Protein AF-A0A6C0UKH9-F1 (afdb_monomer_lite)

InterPro domains:
  IPR003779 Alkyl hydroperoxide reductase AhpD/CMD-like [PF02627] (32-115)
  IPR029032 AhpD-like [G3DSA:1.20.1290.10] (15-115)
  IPR029032 AhpD-like [SSF69118] (19-115)

Foldseek 3Di:
DDPPPLLCLQLVCLVDPVNDDPVLVVVCVPPVVVSNVVSVVRSVQQGDDPDHSLRSLLVQLLVCLLVLNLVSVLSSLVSSVSSVNDLVNLVVSLVVSCVVPNDSSSVSSCSSHDD

pLDDT: mean 85.22, std 19.33, range [32.0, 98.5]

Sequence (115 aa):
MTTVDSTEAFAGLFADSDAEPE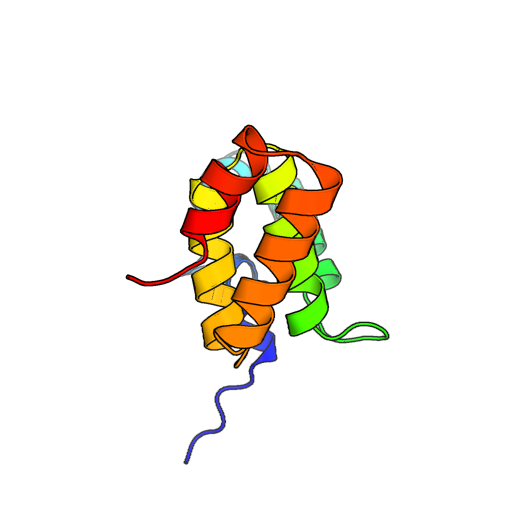FLTKLRAHDPDFADHVAAIARTAGTDDALSAQTKTLITLALDAADGNTNGVKDLAAVARSQGVSEQELAETVKVIANQGGLGKLAVATHALKE

Organism: NCBI:txid60847

Radius of gyration: 14.97 Å; chains: 1; bounding box: 41×32×41 Å

Secondary structure (DSSP, 8-state):
-----TTHHHHTTTT-TTS--HHHHHHHTT-HHHHHHHHHHHHHHHS-SSS-HHHHHHHHHHHHHHHT-HHHHHHHHHHHHHTT--HHHHHHHHHHHHHHHHHHHHHHHGGGS--

Structure (mmCIF, N/CA/C/O backbone):
data_AF-A0A6C0UKH9-F1
#
_entry.id   AF-A0A6C0UKH9-F1
#
loop_
_atom_site.group_PDB
_atom_site.id
_atom_site.type_symbol
_atom_site.label_atom_id
_atom_site.label_alt_id
_atom_site.label_comp_id
_atom_site.label_asym_id
_atom_site.label_entity_id
_atom_site.label_seq_id
_atom_site.pdbx_PDB_ins_code
_atom_site.Cartn_x
_atom_site.Cartn_y
_atom_site.Cartn_z
_atom_site.occupancy
_atom_site.B_iso_or_equiv
_atom_site.auth_seq_id
_atom_site.auth_comp_id
_atom_site.auth_asym_id
_atom_site.auth_atom_id
_atom_site.pdbx_PDB_model_num
ATOM 1 N N . MET A 1 1 ? -24.142 -1.877 -12.378 1.00 33.06 1 MET A N 1
ATOM 2 C CA . MET A 1 1 ? -23.327 -1.658 -11.170 1.00 33.06 1 MET A CA 1
ATOM 3 C C . MET A 1 1 ? -22.099 -2.523 -11.348 1.00 33.06 1 MET A C 1
ATOM 5 O O . MET A 1 1 ? -22.164 -3.717 -11.099 1.00 33.06 1 MET A O 1
ATOM 9 N N . THR A 1 2 ? -21.077 -1.967 -11.990 1.00 32.00 2 THR A N 1
ATOM 10 C CA . THR A 1 2 ? -19.866 -2.700 -12.364 1.00 32.00 2 THR A CA 1
ATOM 11 C C . THR A 1 2 ? -19.072 -2.923 -11.086 1.00 32.00 2 THR A C 1
ATOM 13 O O . THR A 1 2 ? -18.635 -1.960 -10.462 1.00 32.00 2 THR A O 1
ATOM 16 N N . THR A 1 3 ? -18.991 -4.171 -10.638 1.00 34.09 3 THR A N 1
ATOM 17 C CA . THR A 1 3 ? -18.092 -4.584 -9.563 1.00 34.09 3 THR A CA 1
ATOM 18 C C . THR A 1 3 ? -16.679 -4.421 -10.096 1.00 34.09 3 THR A C 1
ATOM 20 O O . THR A 1 3 ? -16.244 -5.220 -10.921 1.00 34.09 3 THR A O 1
ATOM 23 N N . VAL A 1 4 ? -16.016 -3.333 -9.711 1.00 36.47 4 VAL A N 1
ATOM 24 C CA . VAL A 1 4 ? -14.575 -3.196 -9.918 1.00 36.47 4 VAL A CA 1
ATOM 25 C C . VAL A 1 4 ? -13.945 -4.295 -9.074 1.00 36.47 4 VAL A C 1
ATOM 27 O O . VAL A 1 4 ? -14.185 -4.357 -7.868 1.00 36.47 4 VAL A O 1
ATOM 30 N N . ASP A 1 5 ? -13.278 -5.229 -9.738 1.00 41.06 5 ASP A N 1
ATOM 31 C CA . ASP A 1 5 ? -12.639 -6.369 -9.106 1.00 41.06 5 ASP A CA 1
ATOM 32 C C . ASP A 1 5 ? -11.462 -5.856 -8.269 1.00 41.06 5 ASP A C 1
ATOM 34 O O . ASP A 1 5 ? -10.480 -5.327 -8.790 1.00 41.06 5 ASP A O 1
ATOM 38 N N . SER A 1 6 ? -11.585 -5.955 -6.945 1.00 43.78 6 SER A N 1
ATOM 39 C CA . SER A 1 6 ? -10.604 -5.454 -5.978 1.00 43.78 6 SER A CA 1
ATOM 40 C C . SER A 1 6 ? -9.218 -6.102 -6.126 1.00 43.78 6 SER A C 1
ATOM 42 O O . SER A 1 6 ? -8.254 -5.605 -5.539 1.00 43.78 6 SER A O 1
ATOM 44 N N . THR A 1 7 ? -9.095 -7.182 -6.912 1.00 42.56 7 THR A N 1
ATOM 45 C CA . THR A 1 7 ? -7.813 -7.812 -7.267 1.00 42.56 7 THR A CA 1
ATOM 46 C C . THR A 1 7 ? -6.923 -6.929 -8.153 1.00 42.56 7 THR A C 1
ATOM 48 O O . THR A 1 7 ? -5.699 -7.070 -8.105 1.00 42.56 7 THR A O 1
ATOM 51 N N . GLU A 1 8 ? -7.479 -5.958 -8.889 1.00 42.12 8 GLU A N 1
ATOM 52 C CA . GLU A 1 8 ? -6.703 -5.082 -9.782 1.00 42.12 8 GLU A CA 1
ATOM 53 C C . 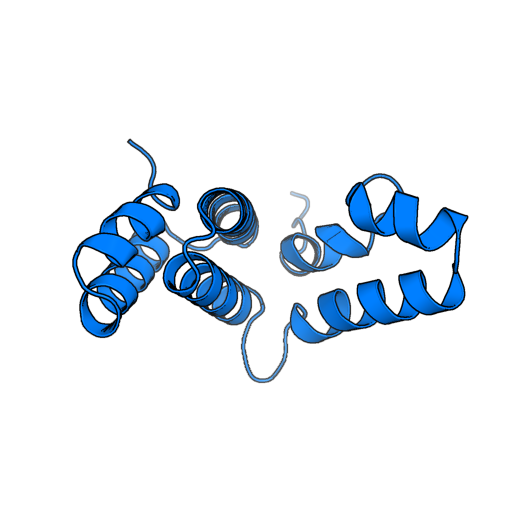GLU A 1 8 ? -5.913 -3.988 -9.056 1.00 42.12 8 GLU A C 1
ATOM 55 O O . GLU A 1 8 ? -5.001 -3.416 -9.629 1.00 42.12 8 GLU A O 1
ATOM 60 N N . ALA A 1 9 ? -6.186 -3.668 -7.794 1.00 46.12 9 ALA A N 1
ATOM 61 C CA . ALA A 1 9 ? -5.611 -2.462 -7.189 1.00 46.12 9 ALA A CA 1
ATOM 62 C C . ALA A 1 9 ? -4.100 -2.548 -6.879 1.00 46.12 9 ALA A C 1
ATOM 64 O O . ALA A 1 9 ? -3.388 -1.558 -7.026 1.00 46.12 9 ALA A O 1
ATOM 65 N N . PHE A 1 10 ? -3.598 -3.715 -6.455 1.00 43.78 10 PHE A N 1
ATOM 66 C CA . PHE A 1 10 ? -2.157 -3.926 -6.219 1.00 43.78 10 PHE A CA 1
ATOM 67 C C . PHE A 1 10 ? -1.487 -4.612 -7.413 1.00 43.78 10 PHE A C 1
ATOM 69 O O . PHE A 1 10 ? -0.357 -4.281 -7.764 1.00 43.78 10 PHE A O 1
ATOM 76 N N . ALA A 1 11 ? -2.198 -5.524 -8.087 1.00 46.59 11 ALA A N 1
ATOM 77 C CA . ALA A 1 11 ? -1.732 -6.087 -9.349 1.00 46.59 11 ALA A CA 1
ATOM 78 C C . ALA A 1 11 ? -1.632 -5.011 -10.443 1.00 46.59 11 ALA A C 1
ATOM 80 O O . ALA A 1 11 ? -0.703 -5.062 -11.236 1.00 46.59 11 ALA A O 1
ATOM 81 N N . GLY A 1 12 ? -2.522 -4.016 -10.453 1.00 46.22 12 GLY A N 1
ATOM 82 C CA . GLY A 1 12 ? -2.629 -2.931 -11.438 1.00 46.22 12 GLY A CA 1
ATOM 83 C C . GLY A 1 12 ? -1.469 -1.947 -11.433 1.00 46.22 12 GLY A C 1
ATOM 84 O O . GLY A 1 12 ? -1.152 -1.403 -12.483 1.00 46.22 12 GLY A O 1
ATOM 85 N N . LEU A 1 13 ? -0.738 -1.834 -10.317 1.00 50.53 13 LEU A N 1
ATOM 86 C CA . LEU A 1 13 ? 0.581 -1.189 -10.291 1.00 50.53 13 LEU A CA 1
ATOM 87 C C . LEU A 1 13 ? 1.584 -1.879 -11.237 1.00 50.53 13 LEU A C 1
ATOM 89 O O . LEU A 1 13 ? 2.624 -1.314 -11.534 1.00 50.53 13 LEU A O 1
ATOM 93 N N . PHE A 1 14 ? 1.304 -3.102 -11.696 1.00 49.84 14 PHE A N 1
ATOM 94 C CA . PHE A 1 14 ? 2.198 -3.917 -12.522 1.00 49.84 14 PHE A CA 1
ATOM 95 C C . PHE A 1 14 ? 1.484 -4.698 -13.640 1.00 49.84 14 PHE A C 1
ATOM 97 O O . PHE A 1 14 ? 2.123 -5.513 -14.311 1.00 49.84 14 PHE A O 1
ATOM 104 N N . ALA A 1 15 ? 0.170 -4.534 -13.813 1.00 43.78 15 ALA A N 1
ATOM 105 C CA . ALA A 1 15 ? -0.648 -5.308 -14.751 1.00 43.78 15 ALA A CA 1
ATOM 106 C C . ALA A 1 15 ? -1.052 -4.497 -15.989 1.00 43.78 15 ALA A C 1
ATOM 108 O O . ALA A 1 15 ? -1.132 -5.083 -17.065 1.00 43.78 15 ALA A O 1
ATOM 109 N N . ASP A 1 16 ? -1.218 -3.177 -15.861 1.00 48.09 16 ASP A N 1
ATOM 110 C CA . ASP A 1 16 ? -1.455 -2.279 -16.993 1.00 48.09 16 ASP A CA 1
ATOM 111 C C . ASP A 1 16 ? -0.138 -1.650 -17.458 1.00 48.09 16 ASP A C 1
ATOM 113 O O . ASP A 1 16 ? 0.541 -0.966 -16.692 1.00 48.09 16 ASP A O 1
ATOM 117 N N . SER A 1 17 ? 0.223 -1.836 -18.732 1.00 43.94 17 SER A N 1
ATOM 118 C CA . SER A 1 17 ? 1.417 -1.202 -19.319 1.00 43.94 17 SER A CA 1
ATOM 119 C C . SER A 1 17 ? 1.328 0.327 -19.346 1.00 43.94 17 SER A C 1
ATOM 121 O O . SER A 1 17 ? 2.356 0.996 -19.355 1.00 43.94 17 SER A O 1
ATOM 123 N N . ASP A 1 18 ? 0.109 0.877 -19.319 1.00 46.44 18 ASP A N 1
ATOM 124 C CA . ASP A 1 18 ? -0.150 2.321 -19.248 1.00 46.44 18 ASP A CA 1
ATOM 125 C C . ASP A 1 18 ? -0.109 2.865 -17.801 1.00 46.44 18 ASP A C 1
ATOM 127 O O . ASP A 1 18 ? -0.075 4.080 -17.600 1.00 46.44 18 ASP A O 1
ATOM 131 N N . ALA A 1 19 ? -0.068 1.980 -16.795 1.00 59.84 19 ALA A N 1
ATOM 132 C CA . ALA A 1 19 ? 0.060 2.293 -15.366 1.00 59.84 19 ALA A CA 1
ATOM 133 C C . ALA A 1 19 ? 1.418 1.853 -14.776 1.00 59.84 19 ALA A C 1
ATOM 135 O O . ALA A 1 19 ? 1.615 1.894 -13.559 1.00 59.84 19 ALA A O 1
ATOM 136 N N . GLU A 1 20 ? 2.357 1.432 -15.629 1.00 69.06 20 GLU A N 1
ATOM 137 C CA . GLU A 1 20 ? 3.659 0.908 -15.223 1.00 69.06 20 GLU A CA 1
ATOM 138 C C . GLU A 1 20 ? 4.505 1.991 -14.509 1.00 69.06 20 GLU A C 1
ATOM 140 O O . GLU A 1 20 ? 4.698 3.090 -15.043 1.00 69.06 20 GLU A O 1
ATOM 145 N N . PRO A 1 21 ? 5.037 1.713 -13.300 1.00 77.31 21 PRO A N 1
ATOM 146 C CA . PRO A 1 21 ? 5.874 2.641 -12.560 1.00 77.31 21 PRO A CA 1
ATOM 147 C C . PRO A 1 21 ? 7.100 3.055 -13.365 1.00 77.31 21 PRO A C 1
ATOM 149 O O . PRO A 1 21 ? 7.748 2.229 -14.006 1.00 77.31 21 PRO A O 1
ATOM 152 N N . GLU A 1 22 ? 7.503 4.321 -13.235 1.00 84.25 22 GLU A N 1
ATOM 153 C CA . GLU A 1 22 ? 8.623 4.892 -13.994 1.00 84.25 22 GLU A CA 1
ATOM 154 C C . GLU A 1 22 ? 9.911 4.053 -13.897 1.00 84.25 22 GLU A C 1
ATOM 156 O O . GLU A 1 22 ? 10.676 3.954 -14.859 1.00 84.25 22 GLU A O 1
ATOM 161 N N . PHE A 1 23 ? 10.161 3.424 -12.743 1.00 85.25 23 PHE A N 1
ATOM 162 C CA . PHE A 1 23 ? 11.343 2.586 -12.554 1.00 85.25 23 PHE A CA 1
ATOM 163 C C . PHE A 1 23 ? 11.326 1.328 -13.435 1.00 85.25 23 PHE A C 1
ATOM 165 O O . PHE A 1 23 ? 12.387 0.928 -13.911 1.00 85.25 23 PHE A O 1
ATOM 172 N N . LEU A 1 24 ? 10.155 0.734 -13.692 1.00 86.81 24 LEU A N 1
ATOM 173 C CA . LEU A 1 24 ? 10.023 -0.409 -14.593 1.00 86.81 24 LEU A CA 1
ATOM 174 C C . LEU A 1 24 ? 10.131 0.014 -16.052 1.00 86.81 24 LEU A C 1
ATOM 176 O O . LEU A 1 24 ? 10.837 -0.650 -16.802 1.00 86.81 24 LEU A O 1
ATOM 180 N N . THR A 1 25 ? 9.561 1.157 -16.438 1.00 87.56 25 THR A N 1
ATOM 181 C CA . THR A 1 25 ? 9.746 1.715 -17.789 1.00 87.56 25 THR A CA 1
ATOM 182 C C . THR A 1 25 ? 11.226 1.946 -18.092 1.00 87.56 25 THR A C 1
ATOM 184 O O . THR A 1 25 ? 11.724 1.580 -19.159 1.00 87.56 25 THR A O 1
ATOM 187 N N . LYS A 1 26 ? 11.963 2.510 -17.125 1.00 91.69 26 LYS A N 1
ATOM 188 C CA . LYS A 1 26 ? 13.420 2.672 -17.211 1.00 91.69 26 LYS A CA 1
ATOM 189 C C . LYS A 1 26 ? 14.129 1.325 -17.311 1.00 91.69 26 LYS A C 1
ATOM 191 O O . LYS A 1 26 ? 15.003 1.174 -18.156 1.00 91.69 26 LYS A O 1
ATOM 196 N N . LEU A 1 27 ? 13.754 0.354 -16.479 1.00 92.44 27 LEU A N 1
ATOM 197 C CA . LEU A 1 27 ? 14.361 -0.976 -16.486 1.00 92.44 27 LEU A CA 1
ATOM 198 C C . LEU A 1 27 ? 14.153 -1.682 -17.828 1.00 92.44 27 LEU A C 1
ATOM 200 O O . LEU A 1 27 ? 15.109 -2.177 -18.415 1.00 92.44 27 LEU A O 1
ATOM 204 N N . ARG A 1 28 ? 12.930 -1.639 -18.357 1.00 92.19 28 ARG A N 1
ATOM 205 C CA . ARG A 1 28 ? 12.525 -2.287 -19.606 1.00 92.19 28 ARG A CA 1
ATOM 206 C C . ARG A 1 28 ? 13.244 -1.725 -20.832 1.00 92.19 28 ARG A C 1
ATOM 208 O O . ARG A 1 28 ? 13.513 -2.470 -21.767 1.00 92.19 28 ARG A O 1
ATOM 215 N N . ALA A 1 29 ? 13.617 -0.443 -20.817 1.00 94.25 29 ALA A N 1
ATOM 216 C CA . ALA A 1 29 ? 14.437 0.159 -21.872 1.00 94.25 29 ALA A CA 1
ATOM 217 C C . ALA A 1 29 ? 15.868 -0.415 -21.940 1.00 94.25 29 ALA A C 1
ATOM 219 O O . ALA A 1 29 ? 16.530 -0.283 -22.970 1.00 94.25 29 ALA A O 1
ATOM 220 N N . HIS A 1 30 ? 16.349 -1.033 -20.857 1.00 96.75 30 HIS A N 1
ATOM 221 C CA . HIS A 1 30 ? 17.692 -1.607 -20.761 1.00 96.75 30 HIS A CA 1
ATOM 222 C C . HIS A 1 30 ? 17.694 -3.139 -20.766 1.00 96.75 30 HIS A C 1
ATOM 224 O O . HIS A 1 30 ? 18.582 -3.736 -21.369 1.00 96.75 30 HIS A O 1
ATOM 230 N N . ASP A 1 31 ? 16.720 -3.757 -20.102 1.00 97.12 31 ASP A N 1
ATOM 231 C CA . ASP A 1 31 ? 16.592 -5.203 -19.937 1.00 97.12 31 ASP A CA 1
ATOM 232 C C . ASP A 1 31 ? 15.100 -5.577 -19.783 1.00 97.12 31 ASP A C 1
ATOM 234 O O . ASP A 1 31 ? 14.551 -5.532 -18.674 1.00 97.12 31 ASP A O 1
ATOM 238 N N . PRO A 1 32 ? 14.401 -5.879 -20.893 1.00 92.38 32 PRO A N 1
ATOM 239 C CA . PRO A 1 32 ? 12.968 -6.159 -20.865 1.00 92.38 32 PRO A CA 1
ATOM 240 C C . PRO A 1 32 ? 12.635 -7.458 -20.126 1.00 92.38 32 PRO A C 1
ATOM 242 O O . PRO A 1 32 ? 11.663 -7.485 -19.373 1.00 92.38 32 PRO A O 1
ATOM 245 N N . ASP A 1 33 ? 13.466 -8.493 -20.265 1.00 94.69 33 ASP A N 1
ATOM 246 C CA . ASP A 1 33 ? 13.249 -9.782 -19.604 1.00 94.69 33 ASP A CA 1
ATOM 247 C C . ASP A 1 33 ? 13.356 -9.627 -18.083 1.00 94.69 33 ASP A C 1
ATOM 249 O O . ASP A 1 33 ? 12.548 -10.164 -17.320 1.00 94.69 33 ASP A O 1
ATOM 253 N N . PHE A 1 34 ? 14.336 -8.852 -17.612 1.00 93.25 34 PHE A N 1
ATOM 254 C CA . PHE A 1 34 ? 14.455 -8.567 -16.189 1.00 93.25 34 PHE A CA 1
ATOM 255 C C . PHE A 1 34 ? 13.303 -7.697 -15.669 1.00 93.25 34 PHE A C 1
ATOM 257 O O . PHE A 1 34 ? 12.780 -7.977 -14.588 1.00 93.25 34 PHE A O 1
ATOM 264 N N . ALA A 1 35 ? 12.851 -6.697 -16.432 1.00 90.38 35 ALA A N 1
ATOM 265 C CA . ALA A 1 35 ? 11.675 -5.908 -16.063 1.00 90.38 35 ALA A CA 1
ATOM 266 C C . ALA A 1 35 ? 10.417 -6.782 -15.907 1.00 90.38 35 ALA A C 1
ATOM 268 O O . ALA A 1 35 ? 9.688 -6.641 -14.921 1.00 90.38 35 ALA A O 1
ATOM 269 N N . ASP A 1 36 ? 10.211 -7.740 -16.812 1.00 88.00 36 ASP A N 1
ATOM 270 C CA . ASP A 1 36 ? 9.090 -8.680 -16.752 1.00 88.00 36 ASP A CA 1
ATOM 271 C C . ASP A 1 36 ? 9.153 -9.581 -15.515 1.00 88.00 36 ASP A C 1
ATOM 273 O O . ASP A 1 36 ? 8.129 -9.801 -14.857 1.00 88.00 36 ASP A O 1
ATOM 277 N N . HIS A 1 37 ? 10.349 -10.049 -15.142 1.00 92.62 37 HIS A N 1
ATOM 278 C CA . HIS A 1 37 ? 10.549 -10.804 -13.905 1.00 92.62 37 HIS A CA 1
ATOM 279 C C . HIS A 1 37 ? 10.235 -9.971 -12.655 1.00 92.62 37 HIS A C 1
ATOM 281 O O . HIS A 1 37 ? 9.561 -10.464 -11.748 1.00 92.62 37 HIS A O 1
ATOM 287 N N . VAL A 1 38 ? 10.670 -8.708 -12.600 1.00 89.19 38 VAL A N 1
ATOM 288 C CA . VAL A 1 38 ? 10.374 -7.815 -11.466 1.00 89.19 38 VAL A CA 1
ATOM 289 C C . VAL A 1 38 ? 8.869 -7.557 -11.355 1.00 89.19 38 VAL A C 1
ATOM 291 O O . VAL A 1 38 ? 8.299 -7.696 -10.271 1.00 89.19 38 VAL A O 1
ATOM 294 N N . ALA A 1 39 ? 8.200 -7.258 -12.469 1.00 84.69 39 ALA A N 1
ATOM 295 C CA . ALA A 1 39 ? 6.753 -7.056 -12.488 1.00 84.69 39 ALA A CA 1
ATOM 296 C C . ALA A 1 39 ? 5.987 -8.325 -12.063 1.00 84.69 39 ALA A C 1
ATOM 298 O O . ALA A 1 39 ? 4.982 -8.249 -11.352 1.00 84.69 39 ALA A O 1
ATOM 299 N N . ALA A 1 40 ? 6.474 -9.512 -12.445 1.00 86.06 40 ALA A N 1
ATOM 300 C CA . ALA A 1 40 ? 5.875 -10.785 -12.050 1.00 86.06 40 ALA A CA 1
ATOM 301 C C . ALA A 1 40 ? 5.948 -11.037 -10.535 1.00 86.06 40 ALA A C 1
ATOM 303 O O . ALA A 1 40 ? 4.981 -11.552 -9.967 1.00 86.06 40 ALA A O 1
ATOM 304 N N . ILE A 1 41 ? 7.041 -10.646 -9.867 1.00 87.62 41 ILE A N 1
ATOM 305 C CA . ILE A 1 41 ? 7.155 -10.744 -8.402 1.00 87.62 41 ILE A CA 1
ATOM 306 C C . ILE A 1 41 ? 6.028 -9.954 -7.739 1.00 87.62 41 ILE A C 1
ATOM 308 O O . ILE A 1 41 ? 5.312 -10.491 -6.898 1.00 87.62 41 ILE A O 1
ATOM 312 N N . ALA A 1 42 ? 5.829 -8.701 -8.140 1.00 82.62 42 ALA A N 1
ATOM 313 C CA . ALA A 1 42 ? 4.816 -7.863 -7.518 1.00 82.62 42 ALA A CA 1
ATOM 314 C C . ALA A 1 42 ? 3.385 -8.352 -7.802 1.00 82.62 42 ALA A C 1
ATOM 316 O O . ALA A 1 4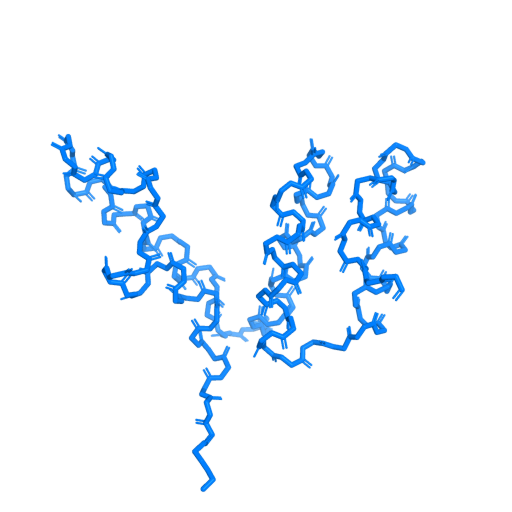2 ? 2.574 -8.427 -6.878 1.00 82.62 42 ALA A O 1
ATOM 317 N N . ARG A 1 43 ? 3.086 -8.780 -9.041 1.00 82.44 43 ARG A N 1
ATOM 318 C CA . ARG A 1 43 ? 1.777 -9.370 -9.380 1.00 82.44 43 ARG A CA 1
ATOM 319 C C . ARG A 1 43 ? 1.480 -10.614 -8.544 1.00 82.44 43 ARG A C 1
ATOM 321 O O . ARG A 1 43 ? 0.419 -10.701 -7.942 1.00 82.44 43 ARG A O 1
ATOM 328 N N . THR A 1 44 ? 2.419 -11.555 -8.470 1.00 84.69 44 THR A N 1
ATOM 329 C CA . THR A 1 44 ? 2.216 -12.824 -7.745 1.00 84.69 44 THR A CA 1
ATOM 330 C C . THR A 1 44 ? 2.185 -12.645 -6.229 1.00 84.69 44 THR A C 1
ATOM 332 O O . THR A 1 44 ? 1.428 -13.329 -5.541 1.00 84.69 44 THR A O 1
ATOM 335 N N . ALA A 1 45 ? 2.962 -11.703 -5.690 1.00 88.50 45 ALA A N 1
ATOM 336 C CA . ALA A 1 45 ? 2.907 -11.368 -4.275 1.00 88.50 45 ALA A CA 1
ATOM 337 C C . ALA A 1 45 ? 1.564 -10.722 -3.903 1.00 88.50 45 ALA A C 1
ATOM 339 O O . ALA A 1 45 ? 1.034 -11.018 -2.838 1.00 88.50 45 ALA A O 1
ATOM 340 N N . GLY A 1 46 ? 1.001 -9.880 -4.773 1.00 83.50 46 GLY A N 1
ATOM 341 C CA . GLY A 1 46 ? -0.181 -9.066 -4.488 1.00 83.50 46 GLY A CA 1
ATOM 342 C C . GLY A 1 46 ? -1.548 -9.726 -4.651 1.00 83.50 46 GLY A C 1
ATOM 343 O O . GLY A 1 46 ? -2.527 -9.203 -4.128 1.00 83.50 46 GLY A O 1
ATOM 344 N N . THR A 1 47 ? -1.645 -10.842 -5.373 1.00 85.38 47 THR A N 1
ATOM 345 C CA . THR A 1 47 ? -2.926 -11.514 -5.655 1.00 85.38 47 THR A CA 1
ATOM 346 C C . THR A 1 47 ? -3.462 -12.295 -4.458 1.00 85.38 47 THR A C 1
ATOM 348 O O . THR A 1 47 ? -2.684 -12.771 -3.630 1.00 85.38 47 THR A O 1
ATOM 351 N N . ASP A 1 48 ? -4.782 -12.472 -4.379 1.00 89.25 48 ASP A N 1
ATOM 352 C CA . ASP A 1 48 ? -5.432 -13.296 -3.352 1.00 89.25 48 ASP A CA 1
ATOM 353 C C . ASP A 1 48 ? -4.926 -14.747 -3.351 1.00 89.25 48 ASP A C 1
ATOM 355 O O . ASP A 1 48 ? -4.744 -15.358 -4.404 1.00 89.25 48 ASP A O 1
ATOM 359 N N . ASP A 1 49 ? -4.725 -15.293 -2.150 1.00 92.75 49 ASP A N 1
ATOM 360 C CA . ASP A 1 49 ? -4.504 -16.721 -1.888 1.00 92.75 49 ASP A CA 1
ATOM 361 C C . ASP A 1 49 ? -4.832 -16.994 -0.398 1.00 92.75 49 ASP A C 1
ATOM 363 O O . ASP A 1 49 ? -5.776 -16.422 0.145 1.00 92.75 49 ASP A O 1
ATOM 367 N N . ALA A 1 50 ? -4.027 -17.791 0.312 1.00 97.44 50 ALA A N 1
ATOM 368 C CA . ALA A 1 50 ? -4.137 -18.009 1.756 1.00 97.44 50 ALA A CA 1
ATOM 369 C C . ALA A 1 50 ? -4.178 -16.710 2.594 1.00 97.44 50 ALA A C 1
ATOM 371 O O . ALA A 1 50 ? -4.756 -16.700 3.679 1.00 97.44 50 ALA A O 1
ATOM 372 N N . LEU A 1 51 ? -3.572 -15.624 2.099 1.00 96.25 51 LEU A N 1
ATOM 373 C CA . LEU A 1 51 ? -3.786 -14.263 2.596 1.00 96.25 51 LEU A CA 1
ATOM 374 C C . LEU A 1 51 ? -4.506 -13.453 1.519 1.00 96.25 51 LEU A C 1
ATOM 376 O O . LEU A 1 51 ? -4.130 -13.528 0.347 1.00 96.25 51 LEU A O 1
ATOM 380 N N . SER A 1 52 ? -5.477 -12.635 1.926 1.00 95.00 52 SER A N 1
ATOM 381 C CA . SER A 1 52 ? -6.130 -11.707 1.001 1.00 95.00 52 SER A CA 1
ATOM 382 C C . SER A 1 52 ? -5.164 -10.619 0.524 1.00 95.00 52 SER A C 1
ATOM 384 O O . SER A 1 52 ? -4.256 -10.214 1.255 1.00 95.00 52 SER A O 1
ATOM 386 N N . ALA A 1 53 ? -5.387 -10.088 -0.672 1.00 91.56 53 ALA A N 1
ATOM 387 C CA . ALA A 1 53 ? -4.671 -8.967 -1.266 1.00 91.56 53 ALA A CA 1
ATOM 388 C C . ALA A 1 53 ? -4.705 -7.732 -0.351 1.00 91.56 53 ALA A C 1
ATOM 390 O O . ALA A 1 53 ? -3.694 -7.047 -0.197 1.00 91.56 53 ALA A O 1
ATOM 391 N N . GLN A 1 54 ? -5.828 -7.511 0.340 1.00 95.62 54 GLN A N 1
ATOM 392 C CA . GLN A 1 54 ? -5.988 -6.479 1.374 1.00 95.62 54 GLN A CA 1
ATOM 393 C C . GLN A 1 54 ? -5.000 -6.683 2.525 1.00 95.62 54 GLN A C 1
ATOM 395 O O . GLN A 1 54 ? -4.251 -5.774 2.883 1.00 95.62 54 GLN A O 1
ATOM 400 N N . THR A 1 55 ? -4.943 -7.906 3.065 1.00 97.44 55 THR A N 1
ATOM 401 C CA . THR A 1 55 ? -4.013 -8.262 4.146 1.00 97.44 55 THR A CA 1
ATOM 402 C C . THR A 1 55 ? -2.566 -8.078 3.699 1.00 97.44 55 THR A C 1
ATOM 404 O O . THR A 1 55 ? -1.762 -7.497 4.424 1.00 97.44 55 THR A O 1
ATOM 407 N N . LYS A 1 56 ? -2.226 -8.529 2.487 1.00 96.44 56 LYS A N 1
ATOM 408 C CA . LYS A 1 56 ? -0.876 -8.384 1.931 1.00 96.44 56 LYS A CA 1
ATOM 409 C C . LYS A 1 56 ? -0.504 -6.917 1.712 1.00 96.44 56 LYS A C 1
ATOM 411 O O . LYS A 1 56 ? 0.603 -6.529 2.060 1.00 96.44 56 LYS A O 1
ATOM 416 N N . THR A 1 57 ? -1.438 -6.089 1.250 1.00 95.94 57 THR A N 1
ATOM 417 C CA . THR A 1 57 ? -1.233 -4.641 1.086 1.00 95.94 57 THR A CA 1
ATOM 418 C C . THR A 1 57 ? -0.970 -3.955 2.427 1.00 95.94 57 THR A C 1
ATOM 420 O O . THR A 1 57 ? -0.044 -3.153 2.529 1.00 95.94 57 THR A O 1
ATOM 423 N N . LEU A 1 58 ? -1.716 -4.305 3.483 1.00 98.12 58 LEU A N 1
ATOM 424 C CA . LEU A 1 58 ? -1.466 -3.795 4.837 1.00 98.12 58 LEU A CA 1
ATOM 425 C C . LEU A 1 58 ? -0.102 -4.239 5.387 1.00 98.12 58 LEU A C 1
ATOM 427 O O . LEU A 1 58 ? 0.584 -3.445 6.032 1.00 98.12 58 LEU A O 1
ATOM 431 N N . ILE A 1 59 ? 0.325 -5.473 5.097 1.00 97.62 59 ILE A N 1
ATOM 432 C CA . ILE A 1 59 ? 1.671 -5.958 5.439 1.00 97.62 59 ILE A CA 1
ATOM 433 C C . ILE A 1 59 ? 2.735 -5.133 4.708 1.00 97.62 59 ILE A C 1
ATOM 435 O O . ILE A 1 59 ? 3.677 -4.666 5.343 1.00 97.62 59 ILE A O 1
ATOM 439 N N . THR A 1 60 ? 2.591 -4.907 3.402 1.00 96.62 60 THR A N 1
ATOM 440 C CA . THR A 1 60 ? 3.547 -4.097 2.636 1.00 96.62 60 THR A CA 1
ATOM 441 C C . THR A 1 60 ? 3.594 -2.658 3.151 1.00 96.62 60 THR A C 1
ATOM 443 O O . THR A 1 60 ? 4.681 -2.113 3.319 1.00 96.62 60 THR A O 1
ATOM 446 N N . LEU A 1 61 ? 2.446 -2.063 3.496 1.00 97.50 61 LEU A N 1
ATOM 447 C CA . LEU A 1 61 ? 2.377 -0.719 4.080 1.00 97.50 61 LEU A CA 1
ATOM 448 C C . LEU A 1 61 ? 3.136 -0.654 5.406 1.00 97.50 61 LEU A C 1
ATOM 450 O O . LEU A 1 61 ? 3.890 0.286 5.659 1.00 97.50 61 LEU A O 1
ATOM 454 N N . ALA A 1 62 ? 2.947 -1.664 6.255 1.00 98.12 62 ALA A N 1
ATOM 455 C CA . ALA A 1 62 ? 3.656 -1.797 7.517 1.00 98.12 62 ALA A CA 1
ATOM 456 C C . ALA A 1 62 ? 5.180 -1.903 7.304 1.00 98.12 62 ALA A C 1
ATOM 458 O O . ALA A 1 62 ? 5.939 -1.266 8.036 1.00 98.12 62 ALA A O 1
ATOM 459 N N . LEU A 1 63 ? 5.633 -2.645 6.289 1.00 97.44 63 LEU A N 1
ATOM 460 C CA . LEU A 1 63 ? 7.052 -2.751 5.931 1.00 97.44 63 LEU A CA 1
ATOM 461 C C . LEU A 1 63 ? 7.621 -1.413 5.442 1.00 97.44 63 LEU A C 1
ATOM 463 O O . LEU A 1 63 ? 8.654 -0.984 5.947 1.00 97.44 63 LEU A O 1
ATOM 467 N N . ASP A 1 64 ? 6.914 -0.695 4.568 1.00 97.00 64 ASP A N 1
ATOM 468 C CA . ASP A 1 64 ? 7.337 0.640 4.127 1.00 97.00 64 ASP A CA 1
ATOM 469 C C . ASP A 1 64 ? 7.431 1.623 5.302 1.00 97.00 64 ASP A C 1
ATOM 471 O O . ASP A 1 64 ? 8.394 2.387 5.421 1.00 97.00 64 ASP A O 1
ATOM 475 N N . ALA A 1 65 ? 6.479 1.571 6.235 1.00 98.06 65 ALA A N 1
ATOM 476 C CA . ALA A 1 65 ? 6.549 2.369 7.452 1.00 98.06 65 ALA A CA 1
ATOM 477 C C . ALA A 1 65 ? 7.752 1.978 8.328 1.00 98.06 65 ALA A C 1
ATOM 479 O O . ALA A 1 65 ? 8.441 2.853 8.864 1.00 98.06 65 ALA A O 1
ATOM 480 N N . ALA A 1 66 ? 8.029 0.676 8.453 1.00 97.44 66 ALA A N 1
ATOM 481 C CA . ALA A 1 66 ? 9.170 0.143 9.191 1.00 97.44 66 ALA A CA 1
ATOM 482 C C . ALA A 1 66 ? 10.513 0.525 8.551 1.00 97.44 66 ALA A C 1
ATOM 484 O O . ALA A 1 66 ? 11.466 0.781 9.286 1.00 97.44 66 ALA A O 1
ATOM 485 N N . ASP A 1 67 ? 10.584 0.682 7.232 1.00 97.00 67 ASP A N 1
ATOM 486 C CA . ASP A 1 67 ? 11.784 1.131 6.515 1.00 97.00 67 ASP A CA 1
ATOM 487 C C . ASP A 1 67 ? 11.933 2.659 6.505 1.00 97.00 67 ASP A C 1
ATOM 489 O O . ASP A 1 67 ? 13.035 3.188 6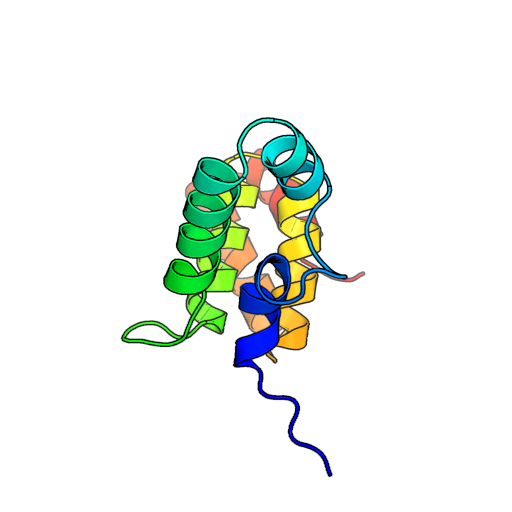.371 1.00 97.00 67 ASP A O 1
ATOM 493 N N . GLY A 1 68 ? 10.857 3.393 6.794 1.00 96.62 68 GLY A N 1
ATOM 494 C CA . GLY A 1 68 ? 10.845 4.856 6.760 1.00 96.62 68 GLY A CA 1
ATOM 495 C C . GLY A 1 68 ? 10.470 5.433 5.393 1.00 96.62 68 GLY A C 1
ATOM 496 O O . GLY A 1 68 ? 10.749 6.599 5.119 1.00 96.62 68 GLY A O 1
ATOM 497 N N . ASN A 1 69 ? 9.842 4.630 4.537 1.00 96.75 69 ASN A N 1
ATOM 498 C CA . ASN A 1 69 ? 9.405 5.008 3.204 1.00 96.75 69 ASN A CA 1
ATOM 499 C C . ASN A 1 69 ? 8.046 5.727 3.244 1.00 96.75 69 ASN A C 1
ATOM 501 O O . ASN A 1 69 ? 6.990 5.143 3.014 1.00 96.75 69 ASN A O 1
ATOM 505 N N . THR A 1 70 ? 8.068 7.032 3.515 1.00 97.12 70 THR A N 1
ATOM 506 C CA . THR A 1 70 ? 6.850 7.854 3.597 1.00 97.12 70 THR A CA 1
ATOM 507 C C . THR A 1 70 ? 6.003 7.834 2.322 1.00 97.12 70 THR A C 1
ATOM 509 O O . THR A 1 70 ? 4.777 7.872 2.412 1.00 97.12 70 THR A O 1
ATOM 512 N N . ASN A 1 71 ? 6.625 7.807 1.139 1.00 92.31 71 ASN A N 1
ATOM 513 C CA . ASN A 1 71 ? 5.877 7.787 -0.121 1.00 92.31 71 ASN A CA 1
ATOM 514 C C . ASN A 1 71 ? 5.212 6.426 -0.331 1.00 92.31 71 ASN A C 1
ATOM 516 O O . ASN A 1 71 ? 4.014 6.386 -0.582 1.00 92.31 71 ASN A O 1
ATOM 520 N N . GLY A 1 72 ? 5.943 5.335 -0.087 1.00 90.56 72 GLY A N 1
ATOM 521 C CA . GLY A 1 72 ? 5.383 3.985 -0.144 1.00 90.56 72 GLY A CA 1
ATOM 522 C C . GLY A 1 72 ? 4.195 3.789 0.802 1.00 90.56 72 GLY A C 1
ATOM 523 O O . GLY A 1 72 ? 3.156 3.278 0.394 1.00 90.56 72 GLY A O 1
ATOM 524 N N . VAL A 1 73 ? 4.266 4.334 2.025 1.00 97.75 73 VAL A N 1
ATOM 525 C CA . VAL A 1 73 ? 3.124 4.337 2.959 1.00 97.75 73 VAL A CA 1
ATOM 526 C C . VAL A 1 73 ? 1.897 5.048 2.375 1.00 97.75 73 VAL A C 1
ATOM 528 O O . VAL A 1 73 ? 0.782 4.542 2.510 1.00 97.75 73 VAL A O 1
ATOM 531 N N . LYS A 1 74 ? 2.069 6.209 1.730 1.00 95.56 74 LYS A N 1
ATOM 532 C CA . LYS A 1 74 ? 0.955 6.952 1.113 1.00 95.56 74 LYS A CA 1
ATOM 533 C C . LYS A 1 74 ? 0.356 6.186 -0.060 1.00 95.56 74 LYS A C 1
ATOM 535 O O . LYS A 1 74 ? -0.866 6.050 -0.133 1.00 95.56 74 LYS A O 1
ATOM 540 N N . ASP A 1 75 ? 1.213 5.674 -0.936 1.00 91.12 75 ASP A N 1
ATOM 541 C CA . ASP A 1 75 ? 0.811 4.958 -2.143 1.00 91.12 75 ASP A CA 1
ATOM 542 C C . ASP A 1 75 ? 0.050 3.679 -1.769 1.00 91.12 75 ASP A C 1
ATOM 544 O O . ASP A 1 75 ? -1.063 3.444 -2.243 1.00 91.12 75 ASP A O 1
ATOM 548 N N . LEU A 1 76 ? 0.563 2.905 -0.809 1.00 94.31 76 LEU A N 1
ATOM 549 C CA . LEU A 1 76 ? -0.102 1.696 -0.323 1.00 94.31 76 LEU A CA 1
ATOM 550 C C . LEU A 1 76 ? -1.379 1.990 0.457 1.00 94.31 76 LEU A C 1
ATOM 552 O O . LEU A 1 76 ? -2.314 1.197 0.403 1.00 94.31 76 LEU A O 1
ATOM 556 N N . ALA A 1 77 ? -1.477 3.128 1.144 1.00 97.19 77 ALA A N 1
ATOM 557 C CA . ALA A 1 77 ? -2.726 3.525 1.782 1.00 97.19 77 ALA A CA 1
ATOM 558 C C . ALA A 1 77 ? -3.802 3.912 0.752 1.00 97.19 77 ALA A C 1
ATOM 560 O O . ALA A 1 77 ? -4.995 3.778 1.033 1.00 97.19 77 ALA A O 1
ATOM 561 N N . ALA A 1 78 ? -3.421 4.398 -0.433 1.00 94.19 78 ALA A N 1
ATOM 562 C CA . ALA A 1 78 ? -4.353 4.607 -1.539 1.00 94.19 78 ALA A CA 1
ATOM 563 C C . ALA A 1 78 ? -4.800 3.267 -2.148 1.00 94.19 78 ALA A C 1
ATOM 565 O O . ALA A 1 78 ? -6.000 3.062 -2.339 1.00 94.19 78 ALA A O 1
ATOM 566 N N . VAL A 1 79 ? -3.863 2.336 -2.3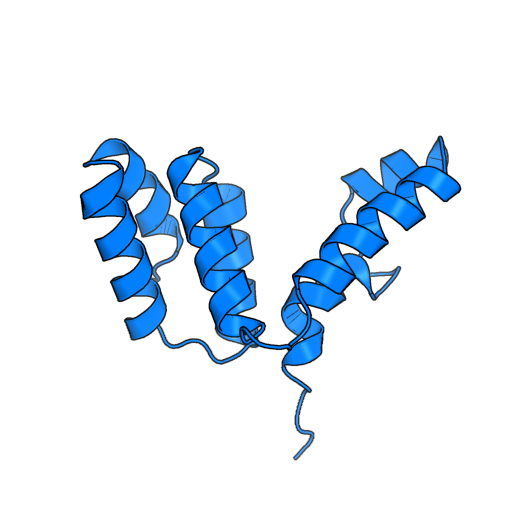58 1.00 90.38 79 VAL A N 1
ATOM 567 C CA . VAL A 1 79 ? -4.149 0.973 -2.844 1.00 90.38 79 VAL A CA 1
ATOM 568 C C . VAL A 1 79 ? -5.045 0.202 -1.870 1.00 90.38 79 VAL A C 1
ATOM 570 O O . VAL A 1 79 ? -6.042 -0.387 -2.272 1.00 90.38 79 VAL A O 1
ATOM 573 N N . ALA A 1 80 ? -4.761 0.249 -0.569 1.00 95.38 80 ALA A N 1
ATOM 574 C CA . ALA A 1 80 ? -5.586 -0.407 0.444 1.00 95.38 80 ALA A CA 1
ATOM 575 C C . ALA A 1 80 ? -7.038 0.100 0.388 1.00 95.38 80 ALA A C 1
ATOM 577 O O . ALA A 1 80 ? -7.988 -0.683 0.401 1.00 95.38 80 ALA A O 1
ATOM 578 N N . ARG A 1 81 ? -7.229 1.417 0.246 1.00 96.06 81 ARG A N 1
ATOM 579 C CA . ARG A 1 81 ? -8.567 2.012 0.124 1.00 96.06 81 ARG A CA 1
ATOM 580 C C . ARG A 1 81 ? -9.292 1.577 -1.143 1.00 96.06 81 ARG A C 1
ATOM 582 O O . ARG A 1 81 ? -10.490 1.315 -1.070 1.00 96.06 81 ARG A O 1
ATOM 589 N N . SER A 1 82 ? -8.609 1.482 -2.286 1.00 91.81 82 SER A N 1
ATOM 590 C CA . SER A 1 82 ? -9.243 0.986 -3.515 1.00 91.81 82 SER A CA 1
ATOM 591 C C . SER A 1 82 ? -9.600 -0.503 -3.435 1.00 91.81 82 SER A C 1
ATOM 593 O O . SER A 1 82 ? -10.553 -0.926 -4.080 1.00 91.81 82 SER A O 1
ATOM 595 N N . GLN A 1 83 ? -8.930 -1.272 -2.570 1.00 91.62 83 GLN A N 1
ATOM 596 C CA . GLN A 1 83 ? -9.292 -2.656 -2.232 1.00 91.62 83 GLN A CA 1
ATOM 597 C C . GLN A 1 83 ? -10.431 -2.776 -1.204 1.00 91.62 83 GLN A C 1
ATOM 599 O O . GLN A 1 83 ? -10.835 -3.891 -0.862 1.00 91.62 83 GLN A O 1
ATOM 604 N N . GLY A 1 84 ? -10.947 -1.657 -0.689 1.00 95.19 84 GLY A N 1
ATOM 605 C CA . GLY A 1 84 ? -12.018 -1.636 0.309 1.00 95.19 84 GLY A CA 1
ATOM 606 C C . GLY A 1 84 ? -11.554 -1.773 1.761 1.00 95.19 84 GLY A C 1
ATOM 607 O O . GLY A 1 84 ? -12.400 -1.970 2.631 1.00 95.19 84 GLY A O 1
ATOM 608 N N . VAL A 1 85 ? -10.251 -1.645 2.039 1.00 97.31 85 VAL A N 1
ATOM 609 C CA . VAL A 1 85 ? -9.735 -1.570 3.413 1.00 97.31 85 VAL A CA 1
ATOM 610 C C . VAL A 1 85 ? -10.275 -0.314 4.095 1.00 97.31 85 VAL A C 1
ATOM 612 O O . VAL A 1 85 ? -10.231 0.792 3.547 1.00 97.31 85 VAL A O 1
ATOM 615 N N . SER A 1 86 ? -10.787 -0.489 5.307 1.00 97.94 86 SER A N 1
ATOM 616 C CA . SER A 1 86 ? -11.348 0.583 6.121 1.00 97.94 86 SER A CA 1
ATOM 617 C C . SER A 1 86 ? -10.270 1.477 6.746 1.00 97.94 86 SER A C 1
ATOM 619 O O . SER A 1 86 ? -9.127 1.076 6.973 1.00 97.94 86 SER A O 1
ATOM 621 N N . GLU A 1 87 ? -10.645 2.708 7.105 1.00 97.75 87 GLU A N 1
ATOM 622 C CA . GLU A 1 87 ? -9.750 3.599 7.861 1.00 97.75 87 GLU A CA 1
ATOM 623 C C . GLU A 1 87 ? -9.416 3.018 9.249 1.00 97.75 87 GLU A C 1
ATOM 625 O O . GLU A 1 87 ? -8.350 3.288 9.799 1.00 97.75 87 GLU A O 1
ATOM 630 N N . GLN A 1 88 ? -10.301 2.185 9.811 1.00 98.19 88 GLN A N 1
ATOM 631 C CA . GLN A 1 88 ? -10.070 1.463 11.059 1.00 98.19 88 GLN A CA 1
ATOM 632 C C . GLN A 1 88 ? -8.945 0.432 10.914 1.00 98.19 88 GLN A C 1
ATOM 634 O O . GLN A 1 88 ? -8.052 0.405 11.758 1.00 98.19 88 GLN A O 1
ATOM 639 N N . GLU A 1 89 ? -8.937 -0.361 9.841 1.00 98.50 89 GLU A N 1
ATOM 640 C CA . GLU A 1 89 ? -7.865 -1.328 9.558 1.00 98.50 89 GLU A CA 1
ATOM 641 C C . GLU A 1 89 ? -6.518 -0.633 9.297 1.00 98.50 89 GLU A C 1
ATOM 643 O O . GLU A 1 89 ? -5.475 -1.076 9.790 1.00 98.50 89 GLU A O 1
ATOM 648 N N . LEU A 1 90 ? -6.523 0.509 8.598 1.00 98.50 90 LEU A N 1
ATOM 649 C CA . LEU A 1 90 ? -5.327 1.345 8.442 1.00 98.50 90 LEU A CA 1
ATOM 650 C C . LEU A 1 90 ? -4.826 1.861 9.799 1.00 98.50 90 LEU A C 1
ATOM 652 O O . LEU A 1 90 ? -3.639 1.744 10.109 1.00 98.50 90 LEU A O 1
ATOM 656 N N . ALA A 1 91 ? -5.718 2.382 10.644 1.00 98.38 91 ALA A N 1
ATOM 657 C CA . ALA A 1 91 ? -5.361 2.851 11.980 1.00 98.38 91 ALA A CA 1
ATOM 658 C C . ALA A 1 91 ? -4.832 1.721 12.880 1.00 98.38 91 ALA A C 1
ATOM 660 O O . ALA A 1 91 ? -3.906 1.939 13.662 1.00 98.38 91 ALA A O 1
ATOM 661 N N . GLU A 1 92 ? -5.380 0.509 12.779 1.00 98.38 92 GLU A N 1
ATOM 662 C CA . GLU A 1 92 ? -4.856 -0.665 13.482 1.00 98.38 92 GLU A CA 1
ATOM 663 C C . GLU A 1 92 ? -3.461 -1.056 12.992 1.00 98.38 92 GLU A C 1
ATOM 665 O O . GLU A 1 92 ? -2.575 -1.300 13.812 1.00 98.38 92 GLU A O 1
ATOM 670 N N . THR A 1 93 ? -3.215 -0.996 11.686 1.00 98.38 93 THR A N 1
ATOM 671 C CA . THR A 1 93 ? -1.883 -1.228 11.108 1.00 98.38 93 THR A CA 1
ATOM 672 C C . THR A 1 93 ? -0.860 -0.210 11.631 1.00 98.38 93 THR A C 1
ATOM 674 O O . THR A 1 93 ? 0.242 -0.579 12.046 1.00 98.38 93 THR A O 1
ATOM 677 N N . VAL A 1 94 ? -1.240 1.070 11.735 1.00 98.19 94 VAL A N 1
ATOM 678 C CA . VAL A 1 94 ? -0.400 2.121 12.342 1.00 98.19 94 VAL A CA 1
ATOM 679 C C . VAL A 1 94 ? -0.097 1.829 13.819 1.00 98.19 94 VAL A C 1
ATOM 681 O O . VAL A 1 94 ? 1.041 2.017 14.258 1.00 98.19 94 VAL A O 1
ATOM 684 N N . LYS A 1 95 ? -1.069 1.322 14.594 1.00 97.56 95 LYS A N 1
ATOM 685 C CA . LYS A 1 95 ? -0.842 0.913 15.997 1.00 97.56 95 LYS A CA 1
ATOM 686 C C . LYS A 1 95 ? 0.178 -0.222 16.101 1.00 97.56 95 LYS A C 1
ATOM 688 O O . LYS A 1 95 ? 1.022 -0.188 16.997 1.00 97.56 95 LYS A O 1
ATOM 693 N N . VAL A 1 96 ? 0.136 -1.199 15.191 1.00 97.50 96 VAL A N 1
ATOM 694 C CA . VAL A 1 96 ? 1.128 -2.287 15.144 1.00 97.50 96 VAL A CA 1
ATOM 695 C C . VAL A 1 96 ? 2.532 -1.718 14.928 1.00 97.50 96 VAL A C 1
ATOM 697 O O . VAL A 1 96 ? 3.457 -2.085 15.655 1.00 97.50 96 VAL A O 1
ATOM 700 N N . ILE A 1 97 ? 2.693 -0.761 14.011 1.00 97.56 97 ILE A N 1
ATOM 701 C CA . ILE A 1 97 ? 3.990 -0.113 13.769 1.00 97.56 97 ILE A CA 1
ATOM 702 C C . ILE A 1 97 ? 4.458 0.725 14.956 1.00 97.56 97 ILE A C 1
ATOM 704 O O . ILE A 1 97 ? 5.641 0.682 15.292 1.00 97.56 97 ILE A O 1
ATOM 708 N N . ALA A 1 98 ? 3.559 1.424 15.649 1.00 94.62 98 ALA A N 1
ATOM 709 C CA . ALA A 1 98 ? 3.910 2.134 16.877 1.00 94.62 98 ALA A CA 1
ATOM 710 C C . ALA A 1 98 ? 4.504 1.186 17.934 1.00 94.62 98 ALA A C 1
ATOM 712 O O . ALA A 1 98 ? 5.510 1.516 18.563 1.00 94.62 98 ALA A O 1
ATOM 713 N N . ASN A 1 99 ? 3.906 -0.002 18.092 1.00 96.06 99 ASN A N 1
ATOM 714 C CA . ASN A 1 99 ? 4.360 -1.014 19.044 1.00 96.06 99 ASN A CA 1
ATOM 715 C C . ASN A 1 99 ? 5.727 -1.615 18.673 1.00 96.06 99 ASN A C 1
ATOM 717 O O . ASN A 1 99 ? 6.532 -1.868 19.562 1.00 96.06 99 ASN A O 1
ATOM 721 N N . GLN A 1 100 ? 5.993 -1.849 17.383 1.00 93.94 100 GLN A N 1
ATOM 722 C CA . GLN A 1 100 ? 7.232 -2.502 16.931 1.00 93.94 100 GLN A CA 1
ATOM 723 C C . GLN A 1 100 ? 8.395 -1.528 16.679 1.00 93.94 100 GLN A C 1
ATOM 725 O O . GLN A 1 100 ? 9.550 -1.875 16.909 1.00 93.94 100 GLN A O 1
ATOM 730 N N . GLY A 1 101 ? 8.111 -0.316 16.190 1.00 89.94 101 GLY A N 1
ATOM 731 C CA . GLY A 1 101 ? 9.117 0.625 15.682 1.00 89.94 101 GLY A CA 1
ATOM 732 C C . GLY A 1 101 ? 9.281 1.919 16.487 1.00 89.94 101 GLY A C 1
ATOM 733 O O . GLY A 1 101 ? 10.156 2.729 16.172 1.00 89.94 101 GLY A O 1
ATOM 734 N N . GLY A 1 102 ? 8.456 2.145 17.513 1.00 93.31 102 GLY A N 1
ATOM 735 C CA . GLY A 1 102 ? 8.487 3.360 18.327 1.00 93.31 102 GLY A CA 1
ATOM 736 C C . GLY A 1 102 ? 8.045 4.627 17.579 1.00 93.31 102 GLY A C 1
ATOM 737 O O . GLY A 1 102 ? 7.515 4.585 16.468 1.00 93.31 102 GLY A O 1
ATOM 738 N N . LEU A 1 103 ? 8.262 5.793 18.200 1.00 95.44 103 LEU A N 1
ATOM 739 C CA . LEU A 1 103 ? 7.681 7.068 17.743 1.00 95.44 103 LEU A CA 1
ATOM 740 C C . LEU A 1 103 ? 8.179 7.536 16.366 1.00 95.44 103 LEU A C 1
ATOM 742 O O . LEU A 1 103 ? 7.425 8.166 15.630 1.00 95.44 103 LEU A O 1
ATOM 746 N N . GLY A 1 104 ? 9.423 7.217 15.995 1.00 95.75 104 GLY A N 1
ATOM 747 C CA . GLY A 1 104 ? 9.965 7.583 14.683 1.00 95.75 104 GLY A CA 1
ATOM 748 C C . GLY A 1 104 ? 9.259 6.853 13.539 1.00 95.75 104 GLY A C 1
ATOM 749 O O . GLY A 1 104 ? 8.894 7.471 12.544 1.00 95.75 104 GLY A O 1
ATOM 750 N N . LYS A 1 105 ? 9.006 5.549 13.702 1.00 96.94 105 LYS A N 1
ATOM 751 C CA . LYS A 1 105 ? 8.269 4.751 12.712 1.00 96.94 105 LYS A CA 1
ATOM 752 C C . LYS A 1 105 ? 6.776 5.059 12.738 1.00 96.94 105 LYS A C 1
ATOM 754 O O . LYS A 1 105 ? 6.155 5.093 11.683 1.00 96.94 105 LYS A O 1
ATOM 759 N N . LEU A 1 106 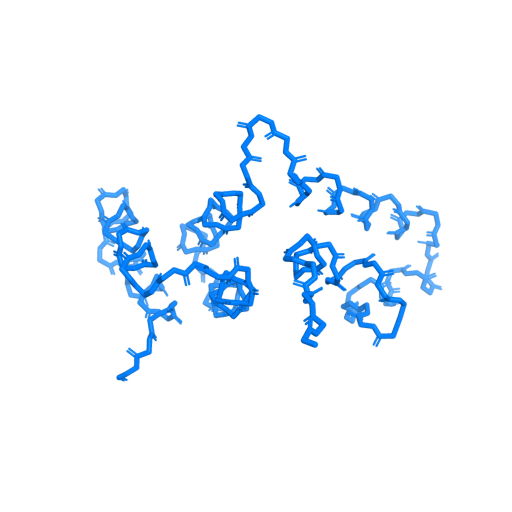? 6.222 5.395 13.907 1.00 97.31 106 LEU A N 1
ATOM 760 C CA . LEU A 1 106 ? 4.864 5.932 14.010 1.00 97.31 106 LEU A CA 1
ATOM 761 C C . LEU A 1 106 ? 4.692 7.204 13.165 1.00 97.31 106 LEU A C 1
ATOM 763 O O . LEU A 1 106 ? 3.737 7.282 12.403 1.00 97.31 106 LEU A O 1
ATOM 767 N N . ALA A 1 107 ? 5.620 8.163 13.244 1.00 97.81 107 ALA A N 1
ATOM 768 C CA . ALA A 1 107 ? 5.544 9.398 12.456 1.00 97.81 107 ALA A CA 1
ATOM 769 C C . ALA A 1 107 ? 5.553 9.147 10.935 1.00 97.81 107 ALA A C 1
ATOM 771 O O . ALA A 1 107 ? 4.970 9.910 10.167 1.00 97.81 107 ALA A O 1
ATOM 772 N N . VAL A 1 108 ? 6.195 8.068 10.483 1.00 98.25 108 VAL A N 1
ATOM 773 C CA . VAL A 1 108 ? 6.119 7.634 9.083 1.00 98.25 108 VAL A CA 1
ATOM 774 C C . VAL A 1 108 ? 4.756 6.994 8.814 1.00 98.25 108 VAL A C 1
ATOM 776 O O . VAL A 1 108 ? 4.049 7.432 7.910 1.00 98.25 108 VAL A O 1
ATOM 779 N N . ALA A 1 109 ? 4.345 6.032 9.644 1.00 98.06 109 ALA A N 1
ATOM 780 C CA . ALA A 1 109 ? 3.092 5.291 9.503 1.00 98.06 109 ALA A CA 1
ATOM 781 C C . ALA A 1 109 ? 1.840 6.187 9.480 1.00 98.06 109 ALA A C 1
ATOM 783 O O . ALA A 1 109 ? 0.883 5.877 8.776 1.00 98.06 109 ALA A O 1
ATOM 784 N N . THR A 1 110 ? 1.834 7.321 10.191 1.00 98.19 110 THR A N 1
ATOM 785 C CA . THR A 1 110 ? 0.692 8.257 10.207 1.00 98.19 110 THR A CA 1
ATOM 786 C C . THR A 1 110 ? 0.357 8.833 8.835 1.00 98.19 110 THR A C 1
ATOM 788 O O . THR A 1 110 ? -0.775 9.252 8.630 1.00 98.19 110 THR A O 1
ATOM 791 N N . HIS A 1 111 ? 1.284 8.800 7.872 1.00 98.25 111 HIS A N 1
ATOM 792 C CA . HIS A 1 111 ? 1.010 9.214 6.492 1.00 98.25 111 HIS A CA 1
ATOM 793 C C . HIS A 1 111 ? 0.031 8.283 5.759 1.00 98.25 111 HIS A C 1
ATOM 795 O O . HIS A 1 111 ? -0.445 8.636 4.682 1.00 98.25 111 HIS A O 1
ATOM 801 N N . ALA A 1 112 ? -0.298 7.121 6.333 1.00 97.81 112 ALA A N 1
ATOM 802 C CA . ALA A 1 112 ? -1.371 6.268 5.838 1.00 97.81 112 ALA A CA 1
ATOM 803 C C . ALA A 1 112 ? -2.769 6.840 6.131 1.00 97.81 112 ALA A C 1
ATOM 805 O O . ALA A 1 112 ? -3.734 6.467 5.462 1.00 97.81 112 ALA A O 1
ATOM 806 N N . LEU A 1 113 ? -2.901 7.716 7.133 1.00 97.69 113 LEU A N 1
ATOM 807 C CA . LEU A 1 113 ? -4.179 8.224 7.634 1.00 97.69 113 LEU A CA 1
ATOM 808 C C . LEU A 1 113 ? -4.577 9.527 6.927 1.00 97.69 113 LEU A C 1
ATOM 810 O O . LEU A 1 113 ? -3.724 10.302 6.499 1.00 97.69 113 LEU A O 1
ATOM 814 N N . LYS A 1 114 ? -5.886 9.761 6.809 1.00 91.12 114 LYS A N 1
ATOM 815 C CA . LYS A 1 114 ? -6.444 11.056 6.388 1.00 91.12 114 LYS A CA 1
ATOM 816 C C . LYS A 1 114 ? -6.518 12.014 7.582 1.00 91.12 114 LYS A C 1
ATOM 818 O O . LYS A 1 114 ? -6.599 11.554 8.721 1.00 91.12 114 LYS A O 1
ATOM 823 N N . GLU A 1 115 ? -6.505 13.316 7.293 1.00 78.19 115 GLU A N 1
ATOM 824 C CA . GLU A 1 115 ? -6.843 14.376 8.260 1.00 78.19 115 GLU A CA 1
ATOM 825 C C . GLU A 1 115 ? -8.337 14.385 8.610 1.00 78.19 115 GLU A C 1
ATOM 827 O O . GLU A 1 115 ? -9.163 14.112 7.704 1.00 78.19 115 GLU A O 1
#